Protein AF-A0ABD2PPJ9-F1 (afdb_monomer)

Mean predicted aligned error: 6.54 Å

pLDDT: mean 74.08, std 8.87, range [42.69, 83.38]

InterPro domains:
  IPR002110 Ankyrin repeat [PF13857] (5-45)
  IPR002110 Ankyrin repeat [PS50088] (3-36)
  IPR036770 Ankyrin repeat-containing domain superfamily [G3DSA:1.25.40.20] (1-51)
  IPR036770 Ankyrin repeat-containing domain superfamily [SSF48403] (1-49)

Structure (mmCIF, N/CA/C/O backbone):
data_AF-A0ABD2PPJ9-F1
#
_entry.id   AF-A0ABD2PPJ9-F1
#
loop_
_atom_site.group_PDB
_atom_site.id
_atom_site.type_symbol
_atom_site.label_atom_id
_atom_site.label_alt_id
_atom_site.label_comp_id
_atom_site.label_asym_id
_atom_site.label_entity_id
_atom_site.label_seq_id
_atom_site.pdbx_PDB_ins_code
_atom_site.Cartn_x
_atom_site.Cartn_y
_atom_site.Cartn_z
_atom_site.occupan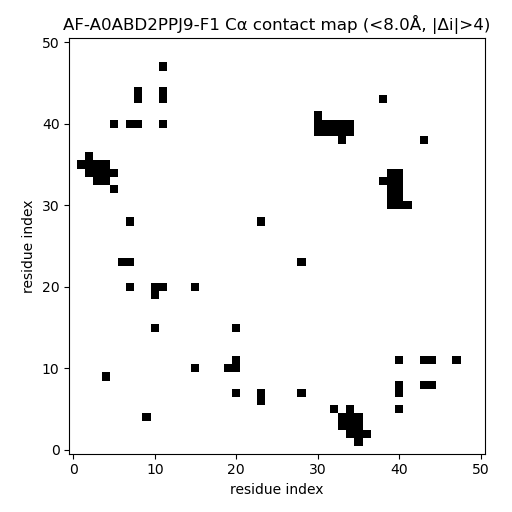cy
_atom_site.B_iso_or_equiv
_atom_site.auth_seq_id
_atom_site.auth_comp_id
_atom_site.auth_asym_id
_atom_site.auth_atom_id
_atom_site.pdbx_PDB_model_num
ATOM 1 N N . ASP A 1 1 ? 7.817 7.931 -6.963 1.00 50.16 1 ASP A N 1
ATOM 2 C CA . ASP A 1 1 ? 9.081 7.242 -7.251 1.00 50.16 1 ASP A CA 1
ATOM 3 C C . ASP A 1 1 ? 9.074 6.505 -8.575 1.00 50.16 1 ASP A C 1
ATOM 5 O O . ASP A 1 1 ? 8.030 6.340 -9.199 1.00 50.16 1 ASP A O 1
ATOM 9 N N . CYS A 1 2 ? 10.270 6.108 -8.999 1.00 55.81 2 CYS A N 1
ATOM 10 C CA . CYS A 1 2 ? 10.598 5.359 -10.215 1.00 55.81 2 CYS A CA 1
ATOM 11 C C . CYS A 1 2 ? 10.024 3.928 -10.228 1.00 55.81 2 CYS A C 1
ATOM 13 O O . CYS A 1 2 ? 10.101 3.232 -11.242 1.00 55.81 2 CYS A O 1
ATOM 15 N N . ASP A 1 3 ? 9.476 3.491 -9.097 1.00 67.38 3 ASP A N 1
ATOM 16 C CA . ASP A 1 3 ? 9.151 2.101 -8.800 1.00 67.38 3 ASP A CA 1
ATOM 17 C 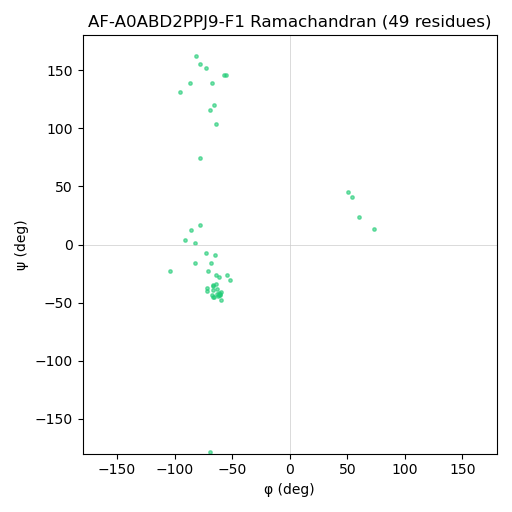C . ASP A 1 3 ? 7.731 1.700 -9.192 1.00 67.38 3 ASP A C 1
ATOM 19 O O . ASP A 1 3 ? 7.340 0.562 -8.971 1.00 67.38 3 ASP A O 1
ATOM 23 N N . GLY A 1 4 ? 6.945 2.584 -9.819 1.00 77.00 4 GLY A N 1
ATOM 24 C CA . GLY A 1 4 ? 5.563 2.264 -10.210 1.00 77.00 4 GLY A CA 1
ATOM 25 C C . GLY A 1 4 ? 4.675 1.910 -9.012 1.00 77.00 4 GLY A C 1
ATOM 26 O O . GLY A 1 4 ? 3.690 1.187 -9.156 1.00 77.00 4 GLY A O 1
ATOM 27 N N . ASP A 1 5 ? 5.059 2.387 -7.831 1.00 74.38 5 ASP A N 1
ATOM 28 C CA . ASP A 1 5 ? 4.389 2.099 -6.580 1.00 74.38 5 ASP A CA 1
ATOM 29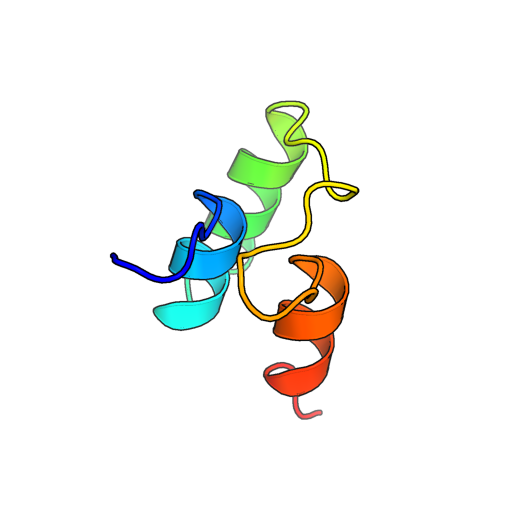 C C . ASP A 1 5 ? 3.000 2.735 -6.542 1.00 74.38 5 ASP A C 1
ATOM 31 O O . ASP A 1 5 ? 2.757 3.859 -6.990 1.00 74.38 5 ASP A O 1
ATOM 35 N N . THR A 1 6 ? 2.053 1.969 -6.013 1.00 79.44 6 THR A N 1
ATOM 36 C CA . THR A 1 6 ? 0.704 2.468 -5.747 1.00 79.44 6 THR A CA 1
ATOM 37 C C . THR A 1 6 ? 0.682 3.230 -4.425 1.00 79.44 6 THR A C 1
ATOM 39 O O . THR A 1 6 ? 1.530 2.991 -3.566 1.00 79.44 6 THR A O 1
ATOM 42 N N . PRO A 1 7 ? -0.346 4.058 -4.169 1.00 77.62 7 PRO A N 1
ATOM 43 C CA . PRO A 1 7 ? -0.497 4.718 -2.872 1.00 77.62 7 PRO A CA 1
ATOM 44 C C . PRO A 1 7 ? -0.491 3.736 -1.688 1.00 77.62 7 PRO A C 1
ATOM 46 O O . PRO A 1 7 ? -0.123 4.100 -0.573 1.00 77.62 7 PRO A O 1
ATOM 49 N N . LEU A 1 8 ? -0.891 2.479 -1.926 1.00 78.69 8 LEU A N 1
ATOM 50 C CA . LEU A 1 8 ? -0.821 1.422 -0.923 1.00 78.69 8 LEU A CA 1
ATOM 51 C C . LEU A 1 8 ? 0.623 0.969 -0.665 1.00 78.69 8 LEU A C 1
ATOM 53 O O . LEU A 1 8 ? 0.970 0.758 0.491 1.00 78.69 8 LEU A O 1
ATOM 57 N N . HIS A 1 9 ? 1.465 0.855 -1.696 1.00 80.00 9 HIS A N 1
ATOM 58 C CA . HIS A 1 9 ? 2.889 0.540 -1.534 1.00 80.00 9 HIS A CA 1
ATOM 59 C C . HIS A 1 9 ? 3.594 1.592 -0.677 1.00 80.00 9 HIS A C 1
ATOM 61 O O . HIS A 1 9 ? 4.235 1.226 0.309 1.00 80.00 9 HIS A O 1
ATOM 67 N N . ASP A 1 10 ? 3.380 2.876 -0.978 1.00 80.88 10 ASP A N 1
ATOM 68 C CA . ASP A 1 10 ? 3.944 3.990 -0.210 1.00 80.88 10 ASP A CA 1
ATOM 69 C C . ASP A 1 10 ? 3.451 3.987 1.239 1.00 80.88 10 ASP A C 1
ATOM 71 O O . ASP A 1 10 ? 4.243 4.133 2.169 1.00 80.88 10 ASP A O 1
ATOM 75 N N . ALA A 1 11 ? 2.152 3.752 1.460 1.00 80.50 11 ALA A N 1
ATOM 76 C CA . ALA A 1 11 ? 1.593 3.645 2.805 1.00 80.50 11 ALA A CA 1
ATOM 77 C C . ALA A 1 11 ? 2.240 2.499 3.596 1.00 80.50 11 ALA A C 1
ATOM 79 O O . ALA A 1 11 ? 2.605 2.662 4.758 1.00 80.50 11 ALA A O 1
ATOM 80 N N . ILE A 1 12 ? 2.449 1.345 2.966 1.00 78.50 12 ILE A N 1
ATOM 81 C CA . ILE A 1 12 ? 3.168 0.241 3.600 1.00 78.50 12 ILE A CA 1
ATOM 82 C C . ILE A 1 12 ? 4.641 0.646 3.825 1.00 78.50 12 ILE A C 1
ATOM 84 O O . ILE A 1 12 ? 5.219 0.239 4.830 1.00 78.50 12 ILE A O 1
ATOM 88 N N . ALA A 1 13 ? 5.253 1.440 2.932 1.00 76.12 13 ALA A N 1
ATOM 89 C CA . ALA A 1 13 ? 6.664 1.857 2.980 1.00 76.12 13 ALA A CA 1
ATOM 90 C C . ALA A 1 13 ? 6.997 2.767 4.141 1.00 76.12 13 ALA A C 1
ATOM 92 O O . ALA A 1 13 ? 8.023 2.584 4.793 1.00 76.12 13 ALA A O 1
ATOM 93 N N . VAL A 1 14 ? 6.092 3.680 4.454 1.00 77.25 14 VAL A N 1
ATOM 94 C CA . VAL A 1 14 ? 6.259 4.614 5.566 1.00 77.25 14 VAL A CA 1
ATOM 95 C C . VAL A 1 14 ? 5.788 4.043 6.907 1.00 77.25 14 VAL A C 1
ATOM 97 O O . VAL A 1 14 ? 5.639 4.801 7.862 1.00 77.25 14 VAL A O 1
ATOM 100 N N . GLN A 1 15 ? 5.533 2.727 6.994 1.00 72.81 15 GLN A N 1
ATOM 101 C CA . GLN A 1 15 ? 4.907 2.082 8.155 1.00 72.81 15 GLN A CA 1
ATOM 102 C C . GLN A 1 15 ? 3.613 2.816 8.554 1.00 72.81 15 GLN A C 1
ATOM 104 O O . GLN A 1 15 ? 3.386 3.129 9.727 1.00 72.81 15 GLN A O 1
ATOM 109 N N . ALA A 1 16 ? 2.779 3.158 7.564 1.00 75.00 16 ALA A N 1
ATOM 110 C CA . ALA A 1 16 ? 1.541 3.871 7.824 1.00 75.00 16 ALA A CA 1
ATOM 111 C C . ALA A 1 16 ? 0.678 3.072 8.798 1.00 75.00 16 ALA A C 1
ATOM 113 O O . ALA A 1 16 ? 0.662 1.837 8.803 1.00 75.00 16 ALA A O 1
ATOM 114 N N . SER A 1 17 ? -0.058 3.799 9.635 1.00 78.69 17 SER A N 1
ATOM 115 C CA . SER A 1 17 ? -0.933 3.174 10.611 1.00 78.69 17 SER A CA 1
ATOM 116 C C . SER A 1 17 ? -1.906 2.216 9.923 1.00 78.69 17 SER A C 1
ATOM 118 O O . SER A 1 17 ? -2.385 2.455 8.811 1.00 78.69 17 SER A O 1
ATOM 120 N N . LEU A 1 18 ? -2.240 1.133 10.622 1.00 75.88 18 LEU A N 1
ATOM 121 C CA . LEU A 1 18 ? -3.209 0.139 10.159 1.00 75.88 18 LEU A CA 1
ATOM 122 C C . LEU A 1 18 ? -4.535 0.786 9.725 1.00 75.88 18 LEU A C 1
ATOM 124 O O . LEU A 1 18 ? -5.190 0.299 8.808 1.00 75.88 18 LEU A O 1
ATOM 128 N N . ASP A 1 19 ? -4.905 1.914 10.334 1.00 81.19 19 ASP A N 1
ATOM 129 C CA . ASP A 1 19 ? -6.074 2.697 9.942 1.00 81.19 19 ASP A CA 1
ATOM 130 C C . ASP A 1 19 ? -5.900 3.446 8.615 1.00 81.19 19 ASP A C 1
ATOM 132 O O . ASP A 1 19 ? -6.842 3.461 7.826 1.00 81.19 19 ASP A O 1
ATOM 136 N N . MET A 1 20 ? -4.719 3.991 8.297 1.00 79.12 20 MET A N 1
ATOM 137 C CA . MET A 1 20 ? -4.457 4.524 6.951 1.00 79.12 20 MET A CA 1
ATOM 138 C C . MET A 1 20 ? -4.548 3.423 5.895 1.00 79.12 20 MET A C 1
ATOM 140 O O . MET A 1 20 ? -5.210 3.610 4.874 1.00 79.12 20 MET A O 1
ATOM 144 N N . ILE A 1 21 ? -3.955 2.255 6.165 1.00 78.19 21 ILE A N 1
ATOM 145 C CA . ILE A 1 21 ? -4.027 1.099 5.261 1.00 78.19 21 ILE A CA 1
ATOM 146 C C . ILE A 1 21 ? -5.489 0.663 5.068 1.00 78.19 21 ILE A C 1
ATOM 148 O O . ILE A 1 21 ? -5.923 0.451 3.938 1.00 78.19 21 ILE A O 1
ATOM 152 N N . LYS A 1 22 ? -6.291 0.608 6.141 1.00 78.81 22 LYS A N 1
ATOM 153 C CA . LYS A 1 22 ? -7.734 0.309 6.069 1.00 78.81 22 LYS A CA 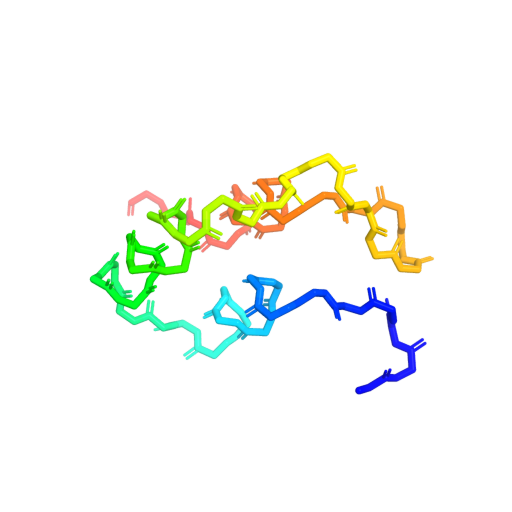1
ATOM 154 C C . LYS A 1 22 ? -8.529 1.356 5.290 1.00 78.81 22 LYS A C 1
ATOM 156 O O . LYS A 1 22 ? -9.470 0.986 4.591 1.00 78.81 22 LYS A O 1
ATOM 161 N N . VAL A 1 23 ? -8.201 2.643 5.414 1.00 83.38 23 VAL A N 1
ATOM 162 C CA . VAL A 1 23 ? -8.851 3.716 4.641 1.00 83.38 23 VAL A CA 1
ATOM 163 C C . VAL A 1 23 ? -8.533 3.564 3.157 1.00 83.38 23 VAL A C 1
ATOM 165 O O . VAL A 1 23 ? -9.448 3.611 2.340 1.00 83.38 23 VAL A O 1
ATOM 168 N N . LEU A 1 24 ? -7.274 3.304 2.807 1.00 76.19 24 LEU A N 1
ATOM 169 C CA . LEU A 1 24 ? -6.871 3.063 1.422 1.00 76.19 24 LEU A CA 1
ATOM 170 C C . LEU A 1 24 ? -7.533 1.801 0.849 1.00 76.19 24 LEU A C 1
ATOM 172 O O . LEU A 1 24 ? -8.063 1.851 -0.260 1.00 76.19 24 LEU A O 1
ATOM 176 N N . LEU A 1 25 ? -7.599 0.709 1.619 1.00 76.06 25 LEU A N 1
ATOM 177 C CA . LEU A 1 25 ? -8.341 -0.511 1.266 1.00 76.06 25 LEU A CA 1
ATOM 178 C C . LEU A 1 25 ? -9.837 -0.242 1.056 1.00 76.06 25 LEU A C 1
ATOM 180 O O . LEU A 1 25 ? -10.439 -0.756 0.116 1.00 76.06 25 LEU A O 1
ATOM 184 N N . ARG A 1 26 ? -10.444 0.599 1.904 1.00 80.69 26 ARG A N 1
ATOM 185 C CA . ARG A 1 26 ? -11.846 1.023 1.756 1.00 80.69 26 ARG A CA 1
ATOM 186 C C . ARG A 1 26 ? -12.106 1.767 0.452 1.00 80.69 26 ARG A C 1
ATOM 188 O O . ARG A 1 26 ? -13.224 1.707 -0.050 1.00 80.69 26 ARG A O 1
ATOM 195 N N . TYR A 1 27 ? -11.095 2.430 -0.098 1.00 75.44 27 TYR A N 1
ATOM 196 C CA . TYR A 1 27 ? -11.204 3.205 -1.330 1.00 75.44 27 TYR A CA 1
ATOM 197 C C . TYR A 1 27 ? -11.195 2.366 -2.623 1.00 75.44 27 TYR A C 1
ATOM 199 O O . TYR A 1 27 ? -11.021 2.937 -3.693 1.00 75.44 27 TYR A O 1
ATOM 207 N N . HIS A 1 28 ? -11.424 1.042 -2.561 1.00 66.50 28 HIS A N 1
ATOM 208 C CA . HIS A 1 28 ? -11.343 0.152 -3.736 1.00 66.50 28 HIS A CA 1
ATOM 209 C C . HIS A 1 28 ? -9.986 0.282 -4.444 1.00 66.50 28 HIS A C 1
ATOM 211 O O . HIS A 1 28 ? -9.891 0.333 -5.668 1.00 66.50 28 HIS A O 1
ATOM 217 N N . SER A 1 29 ? -8.911 0.372 -3.659 1.00 67.88 29 SER A N 1
ATOM 218 C CA . SER A 1 29 ? -7.572 0.314 -4.229 1.00 67.88 29 SER A CA 1
ATOM 219 C C . SER A 1 29 ? -7.353 -1.081 -4.813 1.00 67.88 29 SER A C 1
ATOM 221 O O . SER A 1 29 ? -7.454 -2.083 -4.105 1.00 67.88 29 SER A O 1
ATOM 223 N N . ASP A 1 30 ? -7.084 -1.147 -6.118 1.00 70.19 30 ASP A N 1
ATOM 224 C CA . ASP A 1 30 ? -6.809 -2.407 -6.802 1.00 70.19 30 ASP A CA 1
ATOM 225 C C . ASP A 1 30 ? -5.523 -3.030 -6.244 1.00 70.19 30 ASP A C 1
ATOM 227 O O . ASP A 1 30 ? -4.400 -2.617 -6.540 1.00 70.19 30 ASP A O 1
ATOM 231 N N . LEU A 1 31 ? -5.699 -4.059 -5.415 1.00 71.25 31 LEU A N 1
ATOM 232 C CA . LEU A 1 31 ? -4.618 -4.823 -4.781 1.00 71.25 31 LEU A CA 1
ATOM 233 C C . LEU A 1 31 ? -3.889 -5.744 -5.774 1.00 71.25 31 LEU A C 1
ATOM 235 O O . LEU A 1 31 ? -2.891 -6.386 -5.435 1.00 71.25 31 LEU A O 1
ATOM 239 N N . THR A 1 32 ? -4.409 -5.840 -6.995 1.00 74.88 32 THR A N 1
ATOM 240 C CA . THR A 1 32 ? -3.826 -6.596 -8.103 1.00 74.88 32 THR A CA 1
ATOM 241 C C . THR A 1 32 ? -2.738 -5.817 -8.826 1.00 74.88 32 THR A C 1
ATOM 243 O O . THR A 1 32 ? -1.978 -6.428 -9.572 1.00 74.88 32 THR A O 1
ATOM 246 N N . ILE A 1 33 ? -2.650 -4.497 -8.619 1.00 78.06 33 ILE A N 1
ATOM 247 C CA . ILE A 1 33 ? -1.624 -3.676 -9.254 1.00 78.06 33 ILE A CA 1
ATOM 248 C C . ILE A 1 33 ? -0.278 -4.040 -8.646 1.00 78.06 33 ILE A C 1
ATOM 250 O O . ILE A 1 33 ? -0.031 -3.837 -7.458 1.00 78.06 33 ILE A O 1
ATOM 254 N N . SER A 1 34 ? 0.589 -4.578 -9.487 1.00 81.75 34 SER A N 1
ATOM 255 C CA . SER A 1 34 ? 1.990 -4.783 -9.179 1.00 81.75 34 SER A CA 1
ATOM 256 C C . SER A 1 34 ? 2.786 -3.526 -9.506 1.00 81.75 34 SER A C 1
ATOM 258 O O . SER A 1 34 ? 2.563 -2.901 -10.546 1.00 81.75 34 SER A O 1
ATOM 260 N N . ASN A 1 35 ? 3.720 -3.179 -8.631 1.00 78.9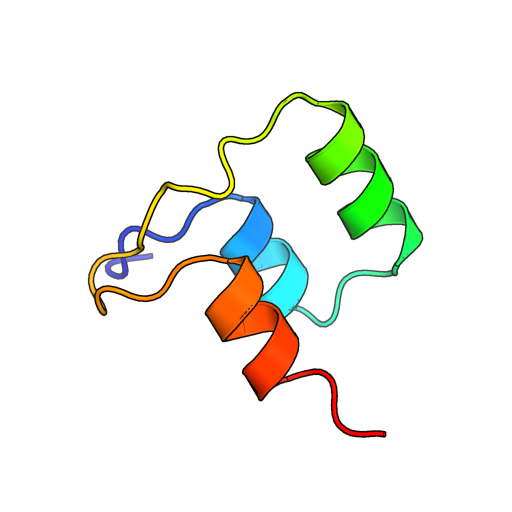4 35 ASN A N 1
ATOM 261 C CA . ASN A 1 35 ? 4.706 -2.149 -8.897 1.00 78.94 35 ASN A CA 1
ATOM 262 C C . ASN A 1 35 ? 5.709 -2.609 -9.976 1.00 78.94 35 ASN A C 1
ATOM 264 O O . ASN A 1 35 ? 5.629 -3.715 -10.519 1.00 78.94 35 ASN A O 1
ATOM 268 N N . ASN A 1 36 ? 6.684 -1.765 -10.289 1.00 81.88 36 ASN A N 1
ATOM 269 C CA . ASN A 1 36 ? 7.696 -2.014 -11.314 1.00 81.88 36 ASN A CA 1
ATOM 270 C C . ASN A 1 36 ? 8.673 -3.146 -10.923 1.00 81.88 36 ASN A C 1
ATOM 272 O O . ASN A 1 36 ? 9.338 -3.714 -11.785 1.00 81.88 36 ASN A O 1
ATOM 276 N N . ALA A 1 37 ? 8.716 -3.525 -9.639 1.00 76.19 37 ALA A N 1
ATOM 277 C CA . ALA A 1 37 ? 9.398 -4.727 -9.154 1.00 76.19 37 ALA A CA 1
ATOM 278 C C . ALA A 1 37 ? 8.551 -6.010 -9.311 1.00 76.19 37 ALA A C 1
ATOM 280 O O . ALA A 1 37 ? 8.983 -7.091 -8.910 1.00 76.19 37 ALA A O 1
ATOM 281 N N . GLY A 1 38 ? 7.341 -5.912 -9.874 1.00 79.69 38 GLY A N 1
ATOM 282 C CA . GLY A 1 38 ? 6.404 -7.027 -10.001 1.00 79.69 38 GLY A CA 1
ATOM 283 C C . GLY A 1 38 ? 5.756 -7.429 -8.675 1.00 79.69 38 GLY A C 1
ATOM 284 O O . GLY A 1 38 ? 5.168 -8.505 -8.584 1.00 79.69 38 GLY A O 1
ATOM 285 N N . GLN A 1 39 ? 5.868 -6.596 -7.638 1.00 79.12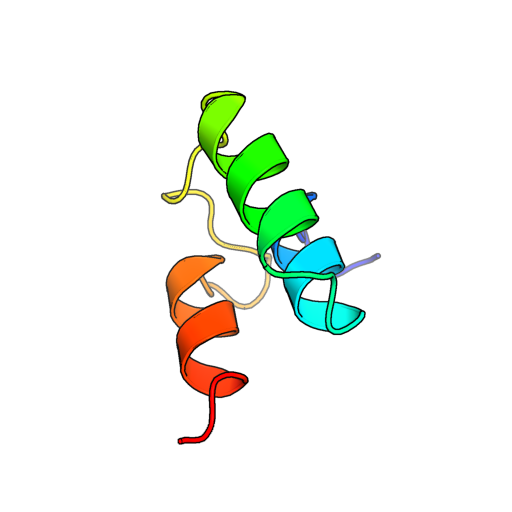 39 GLN A N 1
ATOM 286 C CA . GLN A 1 39 ? 5.293 -6.865 -6.328 1.00 79.12 39 GLN A CA 1
ATOM 287 C C . GLN A 1 39 ? 3.933 -6.203 -6.202 1.00 79.12 39 GLN A C 1
ATOM 289 O O . GLN A 1 39 ? 3.758 -5.026 -6.491 1.00 79.12 39 GLN A O 1
ATOM 294 N N . ASN A 1 40 ? 2.959 -6.975 -5.742 1.00 82.94 40 ASN A N 1
ATOM 295 C CA . ASN A 1 40 ? 1.659 -6.454 -5.346 1.00 82.94 40 ASN A CA 1
ATOM 296 C C . ASN A 1 40 ? 1.778 -5.806 -3.963 1.00 82.94 40 ASN A C 1
ATOM 298 O O . ASN A 1 40 ? 2.584 -6.266 -3.146 1.00 82.94 40 ASN A O 1
ATOM 302 N N . PRO A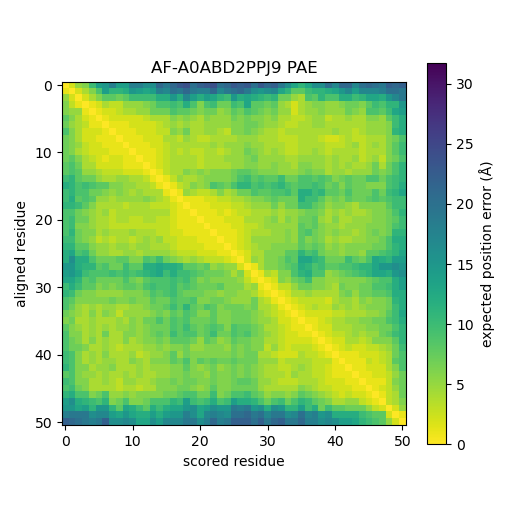 1 41 ? 0.896 -4.856 -3.613 1.00 77.94 41 PRO A N 1
ATOM 303 C CA . PRO A 1 41 ? 0.971 -4.210 -2.313 1.00 77.94 41 PRO A CA 1
ATOM 304 C C . PRO A 1 41 ? 0.730 -5.206 -1.171 1.00 77.94 41 PRO A C 1
ATOM 306 O O . PRO A 1 41 ? 1.281 -5.042 -0.092 1.00 77.94 41 PRO A O 1
ATOM 309 N N . ILE A 1 42 ? -0.000 -6.304 -1.406 1.00 75.56 42 ILE A N 1
ATOM 310 C CA . ILE A 1 42 ? -0.127 -7.400 -0.431 1.00 75.56 42 ILE A CA 1
ATOM 311 C C . ILE A 1 42 ? 1.206 -8.130 -0.213 1.00 75.56 42 ILE A C 1
ATOM 313 O O . ILE A 1 42 ? 1.571 -8.379 0.932 1.00 75.56 42 ILE A O 1
ATOM 317 N N . HIS A 1 43 ? 1.946 -8.456 -1.280 1.00 76.56 43 HIS A N 1
ATOM 318 C CA . HIS A 1 43 ? 3.279 -9.060 -1.148 1.00 76.56 43 HIS A CA 1
ATOM 319 C C . HIS A 1 43 ? 4.221 -8.115 -0.400 1.00 76.56 43 HIS A C 1
ATOM 321 O O . HIS A 1 43 ? 4.947 -8.542 0.495 1.00 76.56 43 HIS A O 1
ATOM 327 N N . HIS A 1 44 ? 4.147 -6.822 -0.716 1.00 77.56 44 HIS A N 1
ATOM 328 C CA . HIS A 1 44 ? 4.954 -5.809 -0.059 1.00 77.56 44 HIS A CA 1
ATOM 329 C C . HIS A 1 44 ? 4.577 -5.623 1.427 1.00 77.56 44 HIS A C 1
ATOM 331 O O . HIS A 1 44 ? 5.462 -5.407 2.256 1.00 77.56 44 HIS A O 1
ATOM 337 N N . ALA A 1 45 ? 3.290 -5.740 1.783 1.00 73.69 45 ALA A N 1
ATOM 338 C CA . ALA A 1 45 ? 2.817 -5.734 3.170 1.00 73.69 45 ALA A C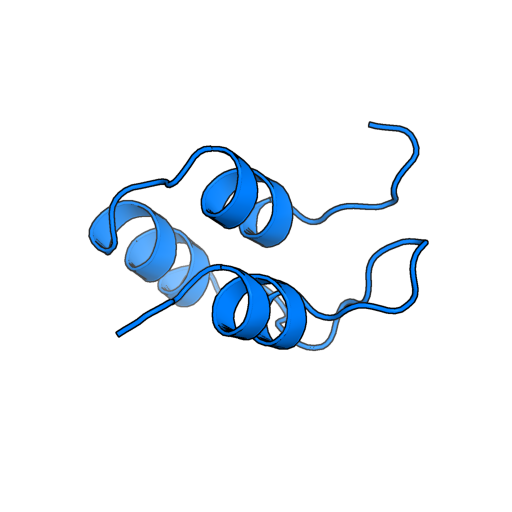A 1
ATOM 339 C C . ALA A 1 45 ? 3.264 -6.978 3.939 1.00 73.69 45 ALA A C 1
ATOM 341 O O . ALA A 1 45 ? 3.729 -6.851 5.065 1.00 73.69 45 ALA A O 1
ATOM 342 N N . ALA A 1 46 ? 3.167 -8.161 3.330 1.00 75.19 46 ALA A N 1
ATOM 343 C CA . ALA A 1 46 ? 3.593 -9.416 3.945 1.00 75.19 46 ALA A CA 1
ATOM 344 C C . ALA A 1 46 ? 5.107 -9.456 4.208 1.00 75.19 46 ALA A C 1
ATOM 346 O O . ALA A 1 46 ? 5.532 -10.014 5.209 1.00 75.19 46 ALA A O 1
ATOM 347 N N . LEU A 1 47 ? 5.911 -8.828 3.341 1.00 71.19 47 LEU A N 1
ATOM 348 C CA . LEU A 1 47 ? 7.361 -8.701 3.523 1.00 71.19 47 LEU A CA 1
ATOM 349 C C . LEU A 1 47 ? 7.770 -7.738 4.645 1.00 71.19 47 LEU A C 1
ATOM 351 O O . LEU A 1 47 ? 8.894 -7.833 5.123 1.00 71.19 47 LEU A O 1
ATOM 355 N N . ARG A 1 48 ? 6.907 -6.786 5.027 1.00 68.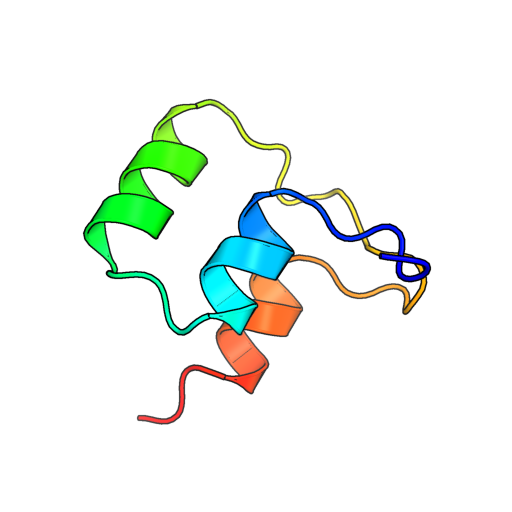75 48 ARG A N 1
ATOM 356 C CA . ARG A 1 48 ? 7.187 -5.818 6.106 1.00 68.75 48 ARG A CA 1
ATOM 357 C C . ARG A 1 48 ? 6.461 -6.116 7.414 1.00 68.75 48 ARG A C 1
ATOM 359 O O . ARG A 1 48 ? 6.876 -5.626 8.459 1.00 68.75 48 ARG A O 1
ATOM 366 N N . GLY A 1 49 ? 5.362 -6.859 7.358 1.00 59.91 49 GLY A N 1
ATOM 367 C CA . GLY A 1 49 ? 4.628 -7.332 8.523 1.00 59.91 49 GLY A CA 1
ATOM 368 C C . GLY A 1 49 ? 5.333 -8.524 9.155 1.00 59.91 49 GLY A C 1
ATOM 369 O O . GLY A 1 49 ? 4.882 -9.653 8.996 1.00 59.91 49 GLY A O 1
ATOM 370 N N . ASP A 1 50 ? 6.437 -8.266 9.847 1.00 44.47 50 ASP A N 1
ATOM 371 C CA . ASP A 1 50 ? 7.031 -9.210 10.794 1.00 44.47 50 ASP A CA 1
ATOM 372 C C . ASP A 1 50 ? 6.160 -9.293 12.083 1.00 44.47 50 ASP A C 1
ATOM 374 O O . ASP A 1 50 ? 5.439 -8.333 12.375 1.00 44.47 50 ASP A O 1
ATOM 378 N N . PRO A 1 51 ? 6.158 -10.440 12.801 1.00 42.69 51 PRO A N 1
ATOM 379 C CA . PRO A 1 51 ? 5.104 -10.899 13.731 1.00 42.69 51 PRO A CA 1
ATOM 380 C C . PRO A 1 51 ? 4.778 -10.023 14.949 1.00 42.69 51 PRO A C 1
ATOM 382 O O . PRO A 1 51 ? 5.679 -9.331 15.473 1.00 42.69 51 PRO A O 1
#

Nearest PDB structures (foldseek):
  8jet-assembly1_C  TM=8.626E-01  e=1.219E-01  Arabidopsis thaliana
  7ptx-assembly1_A  TM=7.813E-01  e=7.439E-02  Latrodectus tredecimguttatus
  5ybv-assembly1_B  TM=8.814E-01  e=8.192E-01  Homo sapiens
  5uqe-assembly1_C  TM=7.528E-01  e=4.658E-01  Homo sapiens
  8szl-assembly1_B  TM=7.207E-01  e=3.770E-01  Homo sapiens

Sequence (51 aa):
DCDGDTPLHDAIAVQASLDMIKVLLRYHSDLTISNNAGQNPIHHAALRGDP

Secondary structure (DSSP, 8-state):
-TT---HHHHHHHTT--HHHHHHHHHTT--TT---TTS--HHHHHHHH---

Solvent-accessible surface area (backbone atoms only — not comparable to full-atom values): 3121 Å² total; per-residue (Å²): 125,98,46,56,63,48,77,62,38,52,38,57,69,70,66,47,52,71,64,57,54,50,52,48,56,70,65,69,58,68,62,79,54,48,21,72,84,68,44,24,40,61,58,55,40,59,74,67,60,73,134

Radius of gyration: 10.19 Å; Cα contacts (8 Å, |Δi|>4): 45; chains: 1; bounding box: 22×18×25 Å

Organism: NCBI:txid1844966

Foldseek 3Di:
DQFQDDPLLVCLVVVHDPVVNVVCVVVVDPQCDATNVRDGSVNSNVVSPDD